Protein AF-G5EPC2-F1 (afdb_monomer_lite)

Sequence (74 aa):
MDPEFAEYHQDFASFLSDMGRFEEVAVEAGRTVELDPSIDVQVALNDLALNDLQARFPNDELINEAVHLNSNTE

Organism: NCBI:txid563033

pLDDT: mean 72.92, std 11.74, range [42.81, 88.88]

Structure (mmCIF, N/CA/C/O backbone):
data_AF-G5EPC2-F1
#
_entry.id   AF-G5EPC2-F1
#
loop_
_atom_site.group_PDB
_atom_site.id
_atom_site.type_symbol
_atom_site.label_atom_id
_atom_site.label_alt_id
_atom_site.label_comp_id
_atom_site.label_asym_id
_atom_site.label_entity_id
_atom_site.label_seq_id
_atom_site.pdbx_PDB_ins_code
_atom_site.Cartn_x
_atom_site.Cartn_y
_atom_site.Cartn_z
_atom_site.occupancy
_atom_site.B_iso_or_equiv
_atom_site.auth_seq_id
_atom_site.auth_comp_id
_atom_site.auth_asym_id
_atom_site.auth_atom_id
_atom_site.pdbx_PDB_model_num
ATOM 1 N N . MET A 1 1 ? -5.502 -12.577 -15.039 1.00 57.22 1 MET A N 1
ATOM 2 C CA . MET A 1 1 ? -4.920 -11.508 -14.214 1.00 57.22 1 MET A CA 1
ATOM 3 C C . MET A 1 1 ? -3.519 -11.967 -13.889 1.00 57.22 1 MET A C 1
ATOM 5 O O . MET A 1 1 ? -3.399 -13.061 -13.347 1.00 57.22 1 MET A O 1
ATOM 9 N N . ASP A 1 2 ? -2.507 -11.234 -14.345 1.00 59.94 2 ASP A N 1
ATOM 10 C CA . ASP A 1 2 ? -1.116 -11.532 -13.998 1.00 59.94 2 ASP A CA 1
ATOM 11 C C . ASP A 1 2 ? -0.843 -10.917 -12.620 1.00 59.94 2 ASP A C 1
ATOM 13 O O . ASP A 1 2 ? -1.054 -9.712 -12.463 1.00 59.94 2 ASP A O 1
ATOM 17 N N . PRO A 1 3 ? -0.413 -11.703 -11.625 1.00 64.81 3 PRO A N 1
ATOM 18 C CA . PRO A 1 3 ? -0.108 -11.204 -10.289 1.00 64.81 3 PRO A CA 1
ATOM 19 C C .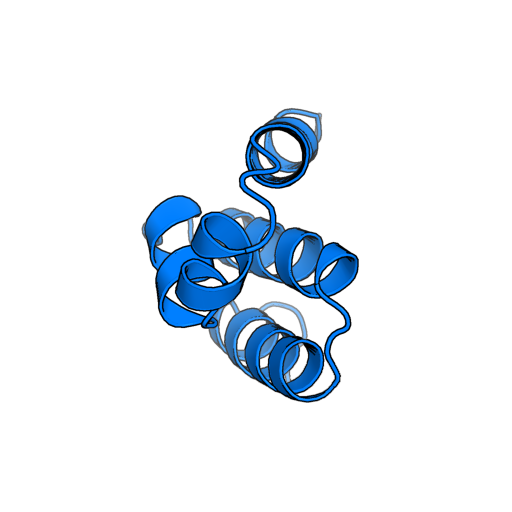 PRO A 1 3 ? 1.194 -10.387 -10.234 1.00 64.81 3 PRO A C 1
ATOM 21 O O . PRO A 1 3 ? 1.622 -10.035 -9.150 1.00 64.81 3 PRO A O 1
ATOM 24 N N . GLU A 1 4 ? 1.840 -10.112 -11.371 1.00 74.06 4 GLU A N 1
ATOM 25 C CA . GLU A 1 4 ? 3.050 -9.282 -11.468 1.00 74.06 4 GLU A CA 1
ATOM 26 C C . GLU A 1 4 ? 2.764 -7.871 -12.023 1.00 74.06 4 GLU A C 1
ATOM 28 O O . GLU A 1 4 ? 3.691 -7.110 -12.289 1.00 74.06 4 GLU A O 1
ATOM 33 N N . PHE A 1 5 ? 1.494 -7.488 -12.209 1.00 82.25 5 PHE A N 1
ATOM 34 C CA . PHE A 1 5 ? 1.143 -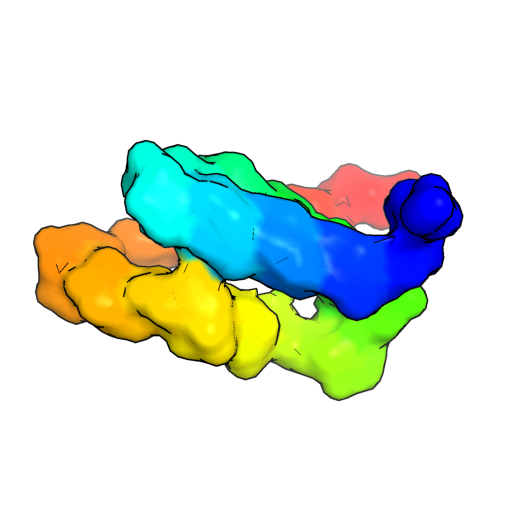6.116 -12.593 1.00 82.25 5 PHE A CA 1
ATOM 35 C C . PHE A 1 5 ? 0.831 -5.257 -11.370 1.00 82.25 5 PHE A C 1
ATOM 37 O O . PHE A 1 5 ? -0.039 -5.600 -10.573 1.00 82.25 5 PHE A O 1
ATOM 44 N N . ALA A 1 6 ? 1.462 -4.085 -11.287 1.00 80.19 6 ALA A N 1
ATOM 45 C CA . ALA A 1 6 ? 1.171 -3.079 -10.265 1.00 80.19 6 ALA A CA 1
ATOM 46 C C . ALA A 1 6 ? -0.335 -2.739 -10.193 1.00 80.19 6 ALA A C 1
ATOM 48 O O . ALA A 1 6 ? -0.903 -2.677 -9.107 1.00 80.19 6 ALA A O 1
ATOM 49 N N . GLU A 1 7 ? -1.011 -2.642 -11.344 1.00 82.88 7 GLU A N 1
ATOM 50 C CA . GLU A 1 7 ? -2.457 -2.379 -11.438 1.00 82.88 7 GLU A CA 1
ATOM 51 C C . GLU A 1 7 ? -3.309 -3.465 -10.750 1.00 82.88 7 GLU A C 1
ATOM 53 O O . GLU A 1 7 ? -4.303 -3.152 -10.100 1.00 82.88 7 GLU A O 1
ATOM 58 N N . TYR A 1 8 ? -2.890 -4.737 -10.800 1.00 86.81 8 TYR A N 1
ATOM 59 C CA . TYR A 1 8 ? -3.588 -5.815 -10.089 1.00 86.81 8 TYR A CA 1
ATOM 60 C C . TYR A 1 8 ? -3.529 -5.614 -8.572 1.00 86.81 8 TYR A C 1
ATOM 62 O O . TYR A 1 8 ? -4.535 -5.780 -7.880 1.00 86.81 8 TYR A O 1
ATOM 70 N N . HIS A 1 9 ? -2.354 -5.252 -8.060 1.00 83.75 9 HIS A N 1
ATOM 71 C CA . HIS A 1 9 ? -2.167 -4.990 -6.638 1.00 83.75 9 HIS A CA 1
ATOM 72 C C . HIS A 1 9 ? -2.949 -3.751 -6.189 1.00 83.75 9 HIS A C 1
ATOM 74 O O . HIS A 1 9 ? -3.546 -3.785 -5.116 1.00 83.75 9 HIS A O 1
ATOM 80 N N . GLN A 1 10 ? -3.057 -2.712 -7.024 1.00 83.62 10 GLN A N 1
ATOM 81 C CA . GLN A 1 10 ? -3.911 -1.550 -6.743 1.00 83.62 10 GLN A CA 1
ATOM 82 C C . GLN A 1 10 ? -5.397 -1.916 -6.674 1.00 83.62 10 GLN A C 1
ATOM 84 O O . GLN A 1 10 ? -6.068 -1.579 -5.697 1.00 83.62 10 GLN A O 1
ATOM 89 N N . ASP A 1 11 ? -5.913 -2.643 -7.665 1.00 87.06 11 ASP A N 1
ATOM 90 C CA . ASP A 1 11 ? -7.318 -3.064 -7.683 1.00 87.06 11 ASP A CA 1
ATOM 91 C C . ASP A 1 11 ? -7.650 -3.967 -6.487 1.00 87.06 11 ASP A C 1
ATOM 93 O O . ASP A 1 11 ? -8.698 -3.832 -5.846 1.00 87.06 11 ASP A O 1
ATOM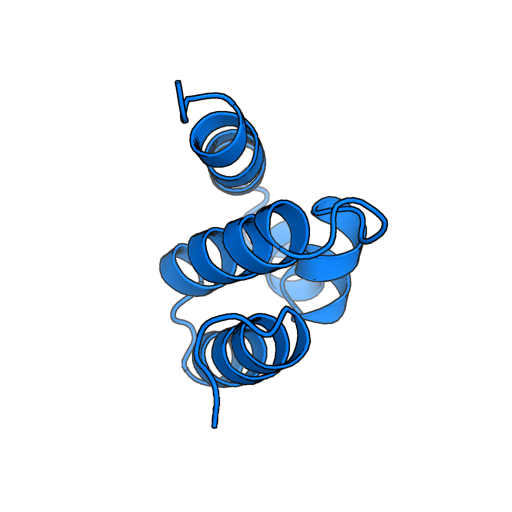 97 N N . PHE A 1 12 ? -6.738 -4.879 -6.142 1.00 88.00 12 PHE A N 1
ATOM 98 C CA . PHE A 1 12 ? -6.916 -5.766 -4.999 1.00 88.00 12 PHE A CA 1
ATOM 99 C C . PHE A 1 12 ? -6.843 -5.012 -3.668 1.00 88.00 12 PHE A C 1
ATOM 101 O O . PHE A 1 12 ? -7.661 -5.253 -2.778 1.00 88.00 12 PHE A O 1
ATOM 108 N N . ALA A 1 13 ? -5.932 -4.047 -3.547 1.00 86.12 13 ALA A N 1
ATOM 109 C CA . ALA A 1 13 ? -5.844 -3.159 -2.397 1.00 86.12 13 ALA A CA 1
ATOM 110 C C . ALA A 1 13 ? -7.121 -2.310 -2.241 1.00 86.12 13 ALA A C 1
ATOM 112 O O . ALA A 1 13 ? -7.607 -2.124 -1.125 1.00 86.12 13 ALA A O 1
ATOM 113 N N . SER A 1 14 ? -7.731 -1.866 -3.345 1.00 85.75 14 SER A N 1
ATOM 114 C CA . SER A 1 14 ? -9.004 -1.135 -3.318 1.00 85.75 14 SER A CA 1
ATOM 115 C C . SER A 1 14 ? -10.135 -2.031 -2.806 1.00 85.75 14 SER A C 1
ATOM 117 O O . SER A 1 14 ? -10.855 -1.658 -1.878 1.00 85.75 14 SER A O 1
ATOM 119 N N . PHE A 1 15 ? -10.209 -3.268 -3.302 1.00 88.88 15 PHE A N 1
ATOM 120 C CA . PHE A 1 15 ? -11.165 -4.267 -2.822 1.00 88.88 15 PHE A CA 1
ATOM 121 C C . PHE A 1 15 ? -10.986 -4.603 -1.328 1.00 88.88 15 PHE A C 1
ATOM 123 O O . PHE A 1 15 ? -11.962 -4.759 -0.592 1.00 88.88 15 PHE A O 1
ATOM 130 N N . LEU A 1 16 ? -9.743 -4.705 -0.851 1.00 87.12 16 LEU A N 1
ATOM 131 C CA . LE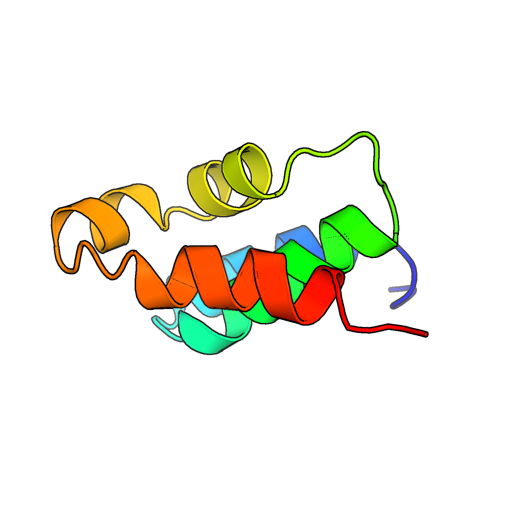U A 1 16 ? -9.432 -4.916 0.566 1.00 87.12 16 LEU A CA 1
ATOM 132 C C . LEU A 1 16 ? -9.830 -3.712 1.432 1.00 87.12 16 LEU A C 1
ATOM 134 O O . LEU A 1 16 ? -10.330 -3.909 2.544 1.00 87.12 16 LEU A O 1
ATOM 138 N N . SER A 1 17 ? -9.659 -2.493 0.916 1.00 83.12 17 SER A N 1
ATOM 139 C CA . SER A 1 17 ? -10.065 -1.247 1.576 1.00 83.12 17 SER A CA 1
ATOM 140 C C . SER A 1 17 ? -11.579 -1.189 1.773 1.00 83.12 17 SER A C 1
ATOM 142 O O . SER A 1 17 ? -12.046 -0.946 2.889 1.00 83.12 17 SER A O 1
ATOM 144 N N . ASP A 1 18 ? -12.351 -1.563 0.749 1.00 86.19 18 ASP A N 1
ATOM 145 C CA . ASP A 1 18 ? -13.816 -1.670 0.830 1.00 86.19 18 ASP A CA 1
ATOM 146 C C . ASP A 1 18 ? -14.278 -2.687 1.889 1.00 86.19 18 ASP A C 1
ATOM 148 O O . ASP A 1 18 ? -15.327 -2.524 2.519 1.00 86.19 18 ASP A O 1
ATOM 152 N N . MET A 1 19 ? -13.484 -3.737 2.125 1.00 87.44 19 MET A N 1
ATOM 153 C CA . MET A 1 19 ? -13.724 -4.728 3.182 1.00 87.44 19 MET A CA 1
ATOM 154 C C . MET A 1 19 ? -13.190 -4.311 4.561 1.00 87.44 19 MET A C 1
ATOM 156 O O . MET A 1 19 ? -13.385 -5.040 5.535 1.00 87.44 19 MET A O 1
ATOM 160 N N . GLY A 1 20 ? -12.511 -3.168 4.664 1.00 83.75 20 GLY A N 1
ATOM 161 C CA . GLY A 1 20 ? -11.892 -2.677 5.894 1.00 83.75 20 GLY A CA 1
ATOM 162 C C . GLY A 1 20 ? -10.637 -3.440 6.333 1.00 83.75 20 GLY A C 1
ATOM 163 O O . GLY A 1 20 ? -10.270 -3.397 7.508 1.00 83.75 20 GLY A O 1
ATOM 164 N N . ARG A 1 21 ? -9.984 -4.172 5.421 1.00 85.00 21 ARG A N 1
ATOM 165 C CA . ARG A 1 21 ? -8.800 -5.014 5.690 1.00 85.00 21 ARG A CA 1
ATOM 166 C C . ARG A 1 21 ? -7.503 -4.234 5.472 1.00 85.00 21 ARG A C 1
ATOM 168 O O . ARG A 1 21 ? -6.691 -4.568 4.618 1.00 85.00 21 ARG A O 1
ATOM 175 N N . PHE A 1 22 ? -7.329 -3.166 6.238 1.00 77.31 22 PHE A N 1
ATOM 176 C CA . PHE A 1 22 ? -6.343 -2.119 5.951 1.00 77.31 22 PHE A CA 1
ATOM 177 C C . PHE A 1 22 ? -4.871 -2.533 6.091 1.00 77.31 22 PHE A C 1
ATOM 179 O O . PHE A 1 22 ? -4.037 -2.014 5.357 1.00 77.31 22 PHE A O 1
ATOM 186 N N . GLU A 1 23 ? -4.550 -3.485 6.972 1.00 77.19 23 GLU A N 1
ATOM 187 C CA . GLU A 1 23 ? -3.198 -4.067 7.055 1.00 77.19 23 GLU A CA 1
ATOM 188 C C . GLU A 1 23 ? -2.787 -4.703 5.719 1.00 77.19 23 GLU A C 1
ATOM 190 O O . GLU A 1 23 ? -1.666 -4.535 5.253 1.00 77.19 23 GLU A O 1
ATOM 195 N N . GLU A 1 24 ? -3.722 -5.370 5.044 1.00 84.38 24 GLU A N 1
ATOM 196 C CA . GLU A 1 24 ? -3.458 -5.998 3.749 1.00 84.38 24 GLU A CA 1
ATOM 197 C C . GLU A 1 24 ? -3.411 -4.969 2.620 1.00 84.38 24 GLU A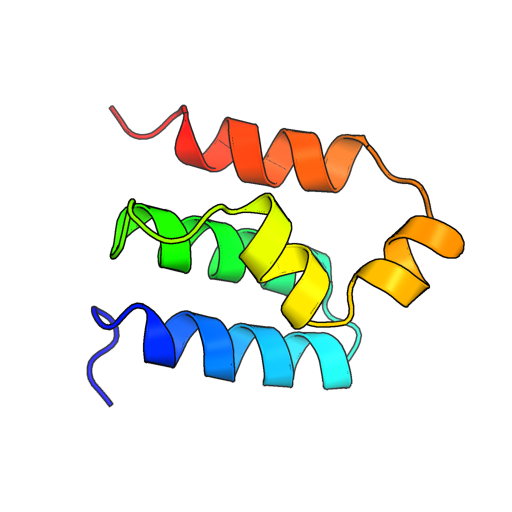 C 1
ATOM 199 O O . GLU A 1 24 ? -2.621 -5.122 1.695 1.00 84.38 24 GLU A O 1
ATOM 204 N N . VAL A 1 25 ? -4.179 -3.878 2.720 1.00 83.81 25 VAL A N 1
ATOM 205 C CA . VAL A 1 25 ? -4.063 -2.750 1.780 1.00 83.81 25 VAL A CA 1
ATOM 206 C C . VAL A 1 25 ? -2.646 -2.174 1.803 1.00 83.81 25 VAL A C 1
ATOM 208 O O . VAL A 1 25 ? -2.097 -1.876 0.747 1.00 83.81 25 VAL A O 1
ATOM 211 N N . ALA A 1 26 ? -2.027 -2.067 2.983 1.00 79.81 26 ALA A N 1
ATOM 212 C CA . ALA A 1 26 ? -0.656 -1.584 3.123 1.00 79.81 26 ALA A CA 1
ATOM 213 C C . ALA A 1 26 ? 0.371 -2.508 2.445 1.00 79.81 26 ALA A C 1
ATOM 215 O O . ALA A 1 26 ? 1.274 -2.031 1.757 1.00 79.81 26 ALA A O 1
ATOM 216 N N . VAL A 1 27 ? 0.191 -3.826 2.573 1.00 82.75 27 VAL A N 1
ATOM 217 C CA . VAL A 1 27 ? 1.036 -4.829 1.903 1.00 82.75 27 VAL A CA 1
ATOM 218 C C . VAL A 1 27 ? 0.903 -4.741 0.379 1.00 82.75 27 VAL A C 1
ATOM 220 O O . VAL A 1 27 ? 1.904 -4.739 -0.335 1.00 82.75 27 VAL A O 1
ATOM 223 N N . GLU A 1 28 ? -0.322 -4.643 -0.132 1.00 85.38 28 GLU A N 1
ATOM 224 C CA . GLU A 1 28 ? -0.589 -4.601 -1.575 1.00 85.38 28 GLU A CA 1
ATOM 225 C C . GLU A 1 28 ? -0.175 -3.255 -2.205 1.00 85.38 28 GLU A C 1
ATOM 227 O O . GLU A 1 28 ? 0.358 -3.217 -3.318 1.00 85.38 28 GLU A O 1
ATOM 232 N N . ALA A 1 29 ? -0.302 -2.150 -1.465 1.00 81.44 29 ALA A N 1
ATOM 233 C CA . ALA A 1 29 ? 0.269 -0.862 -1.855 1.00 81.44 29 ALA A CA 1
ATOM 234 C C . ALA A 1 29 ? 1.806 -0.909 -1.907 1.00 81.44 29 ALA A C 1
ATOM 236 O O . ALA A 1 29 ? 2.396 -0.355 -2.831 1.00 81.44 29 ALA A O 1
ATOM 237 N N . GLY A 1 30 ? 2.455 -1.612 -0.972 1.00 80.31 30 GLY A N 1
ATOM 238 C CA . GLY A 1 30 ? 3.900 -1.861 -1.013 1.00 80.31 30 GLY A CA 1
ATOM 239 C C . GLY A 1 30 ? 4.322 -2.608 -2.282 1.00 80.31 30 GLY A C 1
ATOM 240 O O . GLY A 1 30 ? 5.183 -2.130 -3.018 1.00 80.31 30 GLY A O 1
ATOM 241 N N . ARG A 1 31 ? 3.634 -3.709 -2.614 1.00 82.75 31 ARG A N 1
ATOM 242 C CA . ARG A 1 31 ? 3.896 -4.486 -3.843 1.00 82.75 31 ARG A CA 1
ATOM 243 C C . ARG A 1 31 ? 3.678 -3.698 -5.128 1.00 82.75 31 ARG A C 1
ATOM 245 O O . ARG A 1 31 ? 4.402 -3.890 -6.098 1.00 82.75 31 ARG A O 1
ATOM 252 N N . THR A 1 32 ? 2.694 -2.802 -5.138 1.00 82.81 32 THR A N 1
ATOM 253 C CA . THR A 1 32 ? 2.459 -1.897 -6.272 1.00 82.81 32 THR A CA 1
ATOM 254 C C . THR A 1 32 ? 3.723 -1.094 -6.592 1.00 82.81 32 THR A C 1
ATOM 256 O O . THR A 1 32 ? 4.092 -0.976 -7.757 1.00 82.81 32 THR A O 1
ATOM 259 N N . VAL A 1 33 ? 4.415 -0.601 -5.562 1.00 80.31 33 VAL A N 1
ATOM 260 C CA . VAL A 1 33 ? 5.660 0.171 -5.700 1.00 80.31 33 VAL A CA 1
ATOM 261 C C . VAL A 1 33 ? 6.872 -0.709 -5.987 1.00 80.31 33 VAL A C 1
ATOM 263 O O . VAL A 1 33 ? 7.762 -0.295 -6.723 1.00 80.31 33 VAL A O 1
ATOM 266 N N . GLU A 1 34 ? 6.919 -1.928 -5.449 1.00 81.75 34 GLU A N 1
ATOM 267 C CA . GLU A 1 34 ? 7.963 -2.902 -5.805 1.00 81.75 34 GLU A CA 1
ATOM 268 C C . GLU A 1 34 ? 7.935 -3.233 -7.307 1.00 81.75 34 GLU A C 1
ATOM 270 O O . GLU A 1 34 ? 8.984 -3.339 -7.945 1.00 81.75 34 GLU A O 1
ATOM 275 N N . LEU A 1 35 ? 6.734 -3.368 -7.879 1.00 83.69 35 LEU A N 1
ATOM 276 C CA . LEU A 1 35 ? 6.533 -3.692 -9.293 1.00 83.69 35 LEU A CA 1
ATOM 277 C C . LEU A 1 35 ? 6.656 -2.471 -10.209 1.00 83.69 35 LEU A C 1
ATOM 279 O O . LEU A 1 35 ? 7.203 -2.582 -11.307 1.00 83.69 35 LEU A O 1
ATOM 283 N N . ASP A 1 36 ? 6.170 -1.310 -9.767 1.00 81.75 36 ASP A N 1
ATOM 284 C CA . ASP A 1 36 ? 6.355 -0.034 -10.453 1.00 81.75 36 ASP A CA 1
ATOM 285 C C . ASP A 1 36 ? 6.877 1.038 -9.481 1.00 81.75 36 ASP A C 1
ATOM 287 O O . ASP A 1 36 ? 6.100 1.780 -8.873 1.00 81.75 36 ASP A O 1
ATOM 291 N N . PRO A 1 37 ? 8.209 1.190 -9.384 1.00 77.38 37 PRO A N 1
ATOM 292 C CA . PRO A 1 37 ? 8.836 2.178 -8.509 1.00 77.38 37 PRO A CA 1
ATOM 293 C C . PRO A 1 37 ? 8.561 3.634 -8.904 1.00 77.38 37 PRO A C 1
ATOM 295 O O . PRO A 1 37 ? 8.985 4.548 -8.196 1.00 77.38 37 PRO A O 1
ATOM 298 N N . SER A 1 38 ? 7.918 3.883 -10.054 1.00 84.19 38 SER A N 1
ATOM 299 C CA . SER A 1 38 ? 7.467 5.230 -10.419 1.00 84.19 38 SER A CA 1
ATOM 300 C C . SER A 1 38 ? 6.217 5.657 -9.645 1.00 84.19 38 SER A C 1
ATOM 302 O O . SER A 1 38 ? 5.930 6.855 -9.564 1.00 84.19 38 SER A O 1
ATOM 304 N N . ILE A 1 39 ? 5.510 4.694 -9.045 1.00 76.56 39 ILE A N 1
ATOM 305 C CA . ILE A 1 39 ? 4.373 4.916 -8.160 1.00 76.56 39 ILE A CA 1
ATOM 306 C C . ILE A 1 39 ? 4.906 5.172 -6.749 1.00 76.56 39 ILE A C 1
ATOM 308 O O . ILE A 1 39 ? 5.615 4.357 -6.170 1.00 76.56 39 ILE A O 1
ATOM 312 N N . ASP A 1 40 ? 4.560 6.320 -6.173 1.00 78.62 40 ASP A N 1
ATOM 313 C CA . ASP A 1 40 ? 4.886 6.626 -4.781 1.00 78.62 40 ASP A CA 1
ATOM 314 C C . ASP A 1 40 ? 3.938 5.852 -3.850 1.00 78.62 40 ASP A C 1
ATOM 316 O O . ASP A 1 40 ? 2.715 5.928 -4.001 1.00 78.62 40 ASP A O 1
ATOM 320 N N . VAL A 1 41 ? 4.487 5.133 -2.864 1.00 73.69 41 VAL A N 1
ATOM 321 C CA . VAL A 1 41 ? 3.703 4.332 -1.905 1.00 73.69 41 VAL A CA 1
ATOM 322 C C . VAL A 1 41 ? 2.713 5.201 -1.138 1.00 73.69 41 VAL A C 1
ATOM 324 O O . VAL A 1 41 ? 1.600 4.769 -0.850 1.00 73.69 41 VAL A O 1
ATOM 327 N N . GLN A 1 42 ? 3.072 6.458 -0.868 1.00 68.25 42 GLN A N 1
ATOM 328 C CA . GLN A 1 42 ? 2.189 7.397 -0.194 1.00 68.25 42 GLN A CA 1
ATOM 329 C C . GLN A 1 42 ? 1.017 7.802 -1.089 1.00 68.25 42 GLN A C 1
ATOM 331 O O . GLN A 1 42 ? -0.102 7.940 -0.598 1.00 68.25 42 GLN A O 1
ATOM 336 N N . VAL A 1 43 ? 1.255 7.974 -2.392 1.00 74.75 43 VAL A N 1
ATOM 337 C CA . VAL A 1 43 ? 0.196 8.266 -3.369 1.00 74.75 43 VAL A CA 1
ATOM 338 C C . VAL A 1 43 ? -0.713 7.051 -3.523 1.00 74.75 43 VAL A C 1
ATOM 340 O O . VAL A 1 43 ? -1.925 7.200 -3.409 1.00 74.75 43 VAL A O 1
ATOM 343 N N . ALA A 1 44 ? -0.143 5.848 -3.646 1.00 75.44 44 ALA A N 1
ATOM 344 C CA . ALA A 1 44 ? -0.911 4.609 -3.717 1.00 75.44 44 ALA A CA 1
ATOM 345 C C . ALA A 1 44 ? -1.809 4.425 -2.483 1.00 75.44 44 ALA A C 1
ATOM 347 O O . ALA A 1 44 ? -3.014 4.239 -2.618 1.00 75.44 44 ALA A O 1
ATOM 348 N N . LEU A 1 45 ? -1.264 4.554 -1.270 1.00 74.25 45 LEU A N 1
ATOM 349 C CA . LEU A 1 45 ? -2.046 4.447 -0.032 1.00 74.25 45 LEU A CA 1
ATOM 350 C C . LEU A 1 45 ? -3.153 5.510 0.054 1.00 74.25 45 LEU A C 1
ATOM 352 O O . LEU A 1 45 ? -4.271 5.212 0.478 1.00 74.25 45 LEU A O 1
ATOM 356 N N . ASN A 1 46 ? -2.862 6.743 -0.366 1.00 75.06 46 ASN A N 1
ATOM 357 C CA . ASN A 1 46 ? -3.832 7.836 -0.359 1.00 75.06 46 ASN A CA 1
ATOM 358 C C . ASN A 1 46 ? -4.994 7.594 -1.336 1.00 75.06 46 ASN A C 1
ATOM 360 O O . ASN A 1 46 ? -6.145 7.873 -0.981 1.00 75.06 46 ASN A O 1
ATOM 364 N N . ASP A 1 47 ? -4.699 7.063 -2.524 1.00 77.25 47 ASP A N 1
ATOM 365 C CA . ASP A 1 47 ? -5.680 6.738 -3.565 1.00 77.25 47 ASP A CA 1
ATOM 366 C C . ASP A 1 47 ? -6.565 5.546 -3.171 1.00 77.25 47 ASP A C 1
ATOM 368 O O . ASP A 1 47 ? -7.753 5.514 -3.492 1.00 77.25 47 ASP A O 1
ATOM 372 N N . LEU A 1 48 ? -6.036 4.613 -2.374 1.00 76.06 48 LEU A N 1
ATOM 373 C CA . LEU A 1 48 ? -6.747 3.436 -1.849 1.00 76.06 48 LEU A CA 1
ATOM 374 C C . LEU A 1 48 ? -7.698 3.752 -0.679 1.00 76.06 48 LEU A C 1
ATOM 376 O O . LEU A 1 48 ? -8.091 2.866 0.085 1.00 76.06 48 LEU A O 1
ATOM 380 N N . ALA A 1 49 ? -8.076 5.024 -0.531 1.00 67.06 49 ALA A N 1
ATOM 381 C CA . ALA A 1 49 ? -8.969 5.541 0.500 1.00 67.06 49 ALA A CA 1
ATOM 382 C C . ALA A 1 49 ? -8.488 5.334 1.953 1.00 67.06 49 ALA A C 1
ATOM 384 O O . ALA A 1 49 ? -9.268 5.538 2.887 1.00 67.06 49 ALA A O 1
ATOM 385 N N . LEU A 1 50 ? -7.193 5.049 2.188 1.00 67.50 50 LEU A N 1
ATOM 386 C CA . LEU A 1 50 ? -6.638 5.104 3.549 1.00 67.50 50 LEU A CA 1
ATOM 387 C C . LEU A 1 50 ? -6.605 6.524 4.116 1.00 67.50 50 LEU A C 1
ATOM 389 O O . LEU A 1 50 ? -6.389 6.651 5.310 1.00 67.50 50 LEU A O 1
ATOM 393 N N . ASN A 1 51 ? -6.847 7.583 3.339 1.00 64.44 51 ASN A N 1
ATOM 394 C CA . ASN A 1 51 ? -6.930 8.954 3.866 1.00 64.44 51 ASN A CA 1
ATOM 395 C C . ASN A 1 51 ? -7.963 9.091 5.002 1.00 64.44 51 ASN A C 1
ATOM 397 O O . ASN A 1 51 ? -7.663 9.649 6.059 1.00 64.44 51 ASN A O 1
ATOM 401 N N . ASP A 1 52 ? -9.159 8.521 4.823 1.00 62.12 52 ASP A N 1
ATOM 402 C CA . ASP A 1 52 ? -10.203 8.521 5.857 1.00 62.12 52 ASP A CA 1
ATOM 403 C C . ASP A 1 52 ? -9.797 7.675 7.073 1.00 62.12 52 ASP A C 1
ATOM 405 O O . ASP A 1 52 ? -10.221 7.944 8.201 1.00 62.12 52 ASP A O 1
ATOM 409 N N . LEU A 1 53 ? -8.939 6.673 6.864 1.00 60.25 53 LEU A N 1
ATOM 410 C CA . LEU A 1 53 ? -8.394 5.847 7.929 1.00 60.25 53 LEU A CA 1
ATOM 411 C C . LEU A 1 53 ? -7.215 6.512 8.642 1.00 60.25 53 LEU A C 1
ATOM 413 O O . LEU A 1 53 ? -7.226 6.497 9.858 1.00 60.25 53 LEU A O 1
ATOM 417 N N . GLN A 1 54 ? -6.266 7.150 7.955 1.00 62.56 54 GLN A N 1
ATOM 418 C CA . GLN A 1 54 ? -5.194 7.963 8.544 1.00 62.56 54 GLN A CA 1
ATOM 419 C C . GLN A 1 54 ? -5.780 9.078 9.412 1.00 62.56 54 GLN A C 1
ATOM 421 O O . GLN A 1 54 ? -5.272 9.371 10.489 1.00 62.56 54 GLN A O 1
ATOM 426 N N . ALA A 1 55 ? -6.897 9.671 8.984 1.00 62.34 55 ALA A N 1
ATOM 427 C CA . ALA A 1 55 ? -7.608 10.665 9.779 1.00 62.34 55 ALA A CA 1
ATOM 428 C C . ALA A 1 55 ? -8.262 10.070 11.044 1.00 62.34 55 ALA A C 1
ATOM 430 O O . ALA A 1 55 ? -8.416 10.761 12.052 1.00 62.34 55 ALA A O 1
ATOM 431 N N . ARG A 1 56 ? -8.669 8.796 10.999 1.00 57.31 56 ARG A N 1
ATOM 432 C CA . ARG A 1 56 ? -9.434 8.107 12.056 1.00 57.31 56 ARG A CA 1
ATOM 433 C C . ARG A 1 56 ? -8.558 7.257 12.988 1.00 57.31 56 ARG A C 1
ATOM 435 O O . ARG A 1 56 ? -8.908 7.056 14.147 1.00 57.31 56 ARG A O 1
ATOM 442 N N . PHE A 1 57 ? -7.419 6.821 12.474 1.00 56.72 57 PHE A N 1
ATOM 443 C CA . PHE A 1 57 ? -6.317 6.093 13.078 1.00 56.72 57 PHE A CA 1
ATOM 444 C C . PHE A 1 57 ? -5.037 6.608 12.397 1.00 56.72 57 PHE A C 1
ATOM 446 O O . PHE A 1 57 ? -4.613 6.032 11.392 1.00 56.72 57 PHE A O 1
ATOM 453 N N . PRO A 1 58 ? -4.428 7.702 12.897 1.00 58.56 58 PRO A N 1
ATOM 454 C CA . PRO A 1 58 ? -3.135 8.199 12.427 1.00 58.56 58 PRO A CA 1
ATOM 455 C C . PRO A 1 58 ? -2.042 7.231 12.887 1.00 58.56 58 PRO A C 1
ATOM 457 O O . PRO A 1 58 ? -1.218 7.526 13.747 1.00 58.56 58 PRO A O 1
ATOM 460 N N . ASN A 1 59 ? -2.111 6.004 12.387 1.00 57.38 59 ASN A N 1
ATOM 461 C CA . ASN A 1 59 ? -1.145 4.967 12.653 1.00 57.38 59 ASN A CA 1
ATOM 462 C C . ASN A 1 59 ? -0.002 5.195 11.675 1.00 57.38 59 ASN A C 1
ATOM 464 O O . ASN A 1 59 ? 0.089 4.539 10.639 1.00 57.38 59 ASN A O 1
ATOM 468 N N . ASP A 1 60 ? 0.875 6.130 12.039 1.00 59.91 60 ASP A N 1
ATOM 469 C CA . ASP A 1 60 ? 2.181 6.317 11.402 1.00 59.91 60 ASP A CA 1
ATOM 470 C C . ASP A 1 60 ? 2.926 4.974 11.297 1.00 59.91 60 ASP A C 1
ATOM 472 O O . ASP A 1 60 ? 3.699 4.759 10.374 1.00 59.91 60 ASP A O 1
ATOM 476 N N . GLU A 1 61 ? 2.648 4.038 12.208 1.00 64.00 61 GLU A N 1
ATOM 477 C CA . GLU A 1 61 ? 3.179 2.675 12.230 1.00 64.00 61 GLU A CA 1
ATOM 478 C C . GLU A 1 61 ? 2.803 1.849 10.989 1.00 64.00 61 GLU A C 1
ATOM 480 O O . GLU A 1 61 ? 3.674 1.179 10.462 1.00 64.00 61 GLU A O 1
ATOM 485 N N . LEU A 1 62 ? 1.580 1.961 10.451 1.00 64.75 62 LEU A N 1
ATOM 486 C CA . LEU A 1 62 ? 1.148 1.223 9.248 1.00 64.75 62 LEU A CA 1
ATOM 487 C C . LEU A 1 62 ? 1.833 1.738 7.978 1.00 64.75 62 LEU A C 1
ATOM 489 O O . LEU A 1 62 ? 2.236 0.959 7.118 1.00 64.75 62 LEU A O 1
ATOM 493 N N . ILE A 1 63 ? 1.973 3.060 7.864 1.00 62.22 63 ILE A N 1
ATOM 494 C CA . ILE A 1 63 ? 2.682 3.690 6.743 1.00 62.22 63 ILE A CA 1
ATOM 495 C C . ILE A 1 63 ? 4.173 3.379 6.847 1.00 62.22 63 ILE A C 1
ATOM 497 O O . ILE A 1 63 ? 4.790 2.979 5.864 1.00 62.22 63 ILE A O 1
ATOM 501 N N . ASN A 1 64 ? 4.746 3.513 8.046 1.00 67.62 64 ASN A N 1
ATOM 502 C CA . ASN A 1 64 ? 6.138 3.165 8.292 1.00 67.62 64 ASN A CA 1
ATOM 503 C C . ASN A 1 64 ? 6.380 1.679 8.04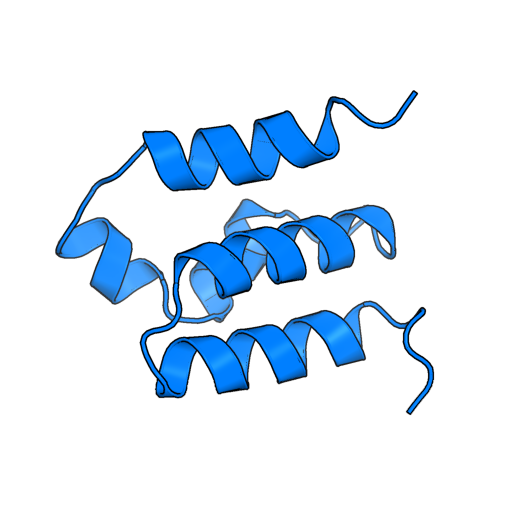3 1.00 67.62 64 ASN A C 1
ATOM 505 O O . ASN A 1 64 ? 7.395 1.352 7.453 1.00 67.62 64 ASN A O 1
ATOM 509 N N . GLU A 1 65 ? 5.466 0.787 8.420 1.00 66.62 65 GLU A N 1
ATOM 510 C CA . GLU A 1 65 ? 5.569 -0.648 8.160 1.00 66.62 65 GLU A CA 1
ATOM 511 C C . GLU A 1 65 ? 5.462 -0.957 6.666 1.00 66.62 65 GLU A C 1
ATOM 513 O O . GLU A 1 65 ? 6.285 -1.714 6.170 1.00 66.62 65 GLU A O 1
ATOM 518 N N . ALA A 1 66 ? 4.564 -0.314 5.913 1.00 63.12 66 ALA A N 1
ATOM 519 C CA . ALA A 1 66 ? 4.520 -0.445 4.451 1.00 63.12 66 ALA A CA 1
ATOM 520 C C . ALA A 1 66 ? 5.844 -0.008 3.796 1.00 63.12 66 ALA A C 1
ATOM 522 O O . ALA A 1 66 ? 6.389 -0.697 2.933 1.00 63.12 66 ALA A O 1
ATOM 523 N N . VAL A 1 67 ? 6.401 1.119 4.252 1.00 63.84 67 VAL A N 1
ATOM 524 C CA . VAL A 1 67 ? 7.702 1.638 3.799 1.00 63.84 67 VAL A CA 1
ATOM 525 C C . VAL A 1 67 ? 8.855 0.711 4.221 1.00 63.84 67 VAL A C 1
ATOM 527 O O . VAL A 1 67 ? 9.801 0.497 3.461 1.00 63.84 67 VAL A O 1
ATOM 530 N N . HIS A 1 68 ? 8.789 0.138 5.423 1.00 64.62 68 HIS A N 1
ATOM 531 C CA . HIS A 1 68 ? 9.845 -0.690 6.007 1.00 64.62 68 HIS A CA 1
ATOM 532 C C . HIS A 1 68 ? 9.809 -2.141 5.502 1.00 64.62 68 HIS A C 1
ATOM 534 O O . HIS A 1 68 ? 10.863 -2.763 5.389 1.00 64.62 68 HIS A O 1
ATOM 540 N N . LEU A 1 69 ? 8.632 -2.671 5.150 1.00 58.72 69 LEU A N 1
ATOM 541 C CA . LEU A 1 69 ? 8.458 -3.946 4.445 1.00 58.72 69 LEU A CA 1
ATOM 542 C C . LEU A 1 69 ? 9.118 -3.885 3.059 1.00 58.72 69 LEU A C 1
ATOM 544 O O . LEU A 1 69 ? 9.883 -4.784 2.729 1.00 58.72 69 LEU A O 1
ATOM 548 N N . ASN A 1 70 ? 8.939 -2.776 2.331 1.00 53.22 70 ASN A N 1
ATOM 549 C CA . ASN A 1 70 ? 9.589 -2.504 1.038 1.00 53.22 70 ASN A CA 1
ATOM 550 C C . ASN A 1 70 ? 11.121 -2.301 1.159 1.00 53.22 70 ASN A C 1
ATOM 552 O O . ASN A 1 70 ? 11.875 -2.472 0.210 1.00 53.22 70 ASN A O 1
ATOM 556 N N . SER A 1 71 ? 11.623 -1.950 2.349 1.00 55.31 71 SER A N 1
ATOM 557 C CA . SER A 1 71 ? 13.064 -1.739 2.580 1.00 55.31 71 SER A CA 1
ATOM 558 C C . SER A 1 71 ? 13.822 -3.008 3.005 1.00 55.31 71 SER A C 1
ATOM 560 O O . SER A 1 71 ? 15.047 -2.970 3.108 1.00 55.31 71 SER A O 1
ATOM 562 N N . ASN A 1 72 ? 13.117 -4.112 3.280 1.00 45.78 72 ASN A N 1
ATOM 563 C CA . ASN A 1 72 ? 13.683 -5.358 3.819 1.00 45.78 72 ASN A CA 1
ATOM 564 C C . ASN A 1 72 ? 13.735 -6.518 2.807 1.00 45.78 72 ASN A C 1
ATOM 566 O O . ASN A 1 72 ? 14.065 -7.644 3.185 1.00 45.78 72 ASN A O 1
ATOM 570 N N . THR A 1 73 ? 13.436 -6.278 1.533 1.00 46.16 73 THR A N 1
ATOM 571 C CA . THR A 1 73 ? 13.734 -7.234 0.461 1.00 46.16 73 THR A CA 1
ATOM 572 C C . THR A 1 73 ? 15.200 -7.083 0.038 1.00 46.16 73 THR A C 1
ATOM 574 O O . THR A 1 73 ? 15.530 -6.213 -0.768 1.00 46.16 73 THR A O 1
ATOM 577 N N . GLU A 1 74 ? 16.080 -7.890 0.648 1.00 42.81 74 GLU A N 1
ATOM 578 C CA . GLU A 1 74 ? 17.429 -8.214 0.132 1.00 42.81 74 GLU A CA 1
ATOM 579 C C . GLU A 1 74 ? 17.382 -8.874 -1.255 1.00 42.81 74 GLU A C 1
ATOM 581 O O . GLU A 1 74 ? 16.439 -9.660 -1.515 1.00 42.81 74 GLU A O 1
#

Secondary structure (DSSP, 8-state):
--TT-HHHHHHHHHHHHHTT-HHHHHHHHHHHHHH-TTS-HHHHHIIIIIHHHHHHS--HHHHHHHHHHHT---

Radius of gyration: 11.36 Å; chains: 1; bounding box: 31×22×27 Å

Foldseek 3Di:
DDPLALVVLLVVLLVCVVVVVNLSNLQSLLSSCVSPVVDDSVNSCVVSVCVVVCVVPVPPVSNVCSVVVNVPDD